Protein AF-A0A7C9G404-F1 (afdb_monomer_lite)

pLDDT: mean 73.87, std 14.4, range [37.09, 94.69]

Sequence (179 aa):
MEEDKPSEYVLNFFKERHLEQIRRRESFLSSVGVIVNGLALAGAVLAFLLNSYTPSNNIDYNSLFWFSLLVSSCLYGLSIYQLYKSFRVPRLEDIETSDCWLSYYKELVAENQGHTTPKSLASNLFAENIISTYSEAEKLNTCSNDLKGKHLEWSQLFLLATLAASSIIYAIQKIAIYV

Structure (mmCIF, N/CA/C/O backbone):
data_AF-A0A7C9G404-F1
#
_entry.id   AF-A0A7C9G404-F1
#
loop_
_atom_site.group_PDB
_atom_site.id
_atom_site.type_symbol
_atom_site.label_atom_id
_atom_site.label_alt_id
_atom_site.label_comp_id
_atom_site.label_asym_id
_atom_site.label_entity_id
_atom_site.label_seq_id
_atom_site.pdbx_PDB_ins_code
_atom_site.Cartn_x
_atom_site.Cartn_y
_atom_site.Cartn_z
_atom_site.occupancy
_atom_site.B_iso_or_equiv
_atom_site.auth_seq_id
_atom_site.auth_comp_id
_atom_site.auth_asym_id
_atom_site.auth_atom_id
_atom_site.pdbx_PDB_model_num
ATOM 1 N N . MET A 1 1 ? -41.381 -2.929 38.484 1.00 39.09 1 MET A N 1
ATOM 2 C CA . MET A 1 1 ? -39.980 -3.119 38.069 1.00 39.09 1 MET A CA 1
ATOM 3 C C . MET A 1 1 ? -39.769 -2.191 36.894 1.00 39.09 1 MET A C 1
ATOM 5 O O . MET A 1 1 ? -40.171 -2.536 35.794 1.00 39.09 1 MET A O 1
ATOM 9 N N . GLU A 1 2 ? -39.300 -0.973 37.151 1.00 37.09 2 GLU A N 1
ATOM 10 C CA . GLU A 1 2 ? -38.830 -0.101 36.074 1.00 37.09 2 GLU A CA 1
ATOM 11 C C . GLU A 1 2 ? -37.477 -0.644 35.619 1.00 37.09 2 GLU A C 1
ATOM 13 O O . GLU A 1 2 ? -36.568 -0.818 36.430 1.00 37.09 2 GLU A O 1
ATOM 18 N N . GLU A 1 3 ? -37.384 -1.009 34.343 1.00 40.00 3 GLU A N 1
ATOM 19 C CA . GLU A 1 3 ? -36.102 -1.257 33.695 1.00 40.00 3 GLU A CA 1
ATOM 20 C C . GLU A 1 3 ? -35.337 0.068 33.684 1.00 40.00 3 GLU A C 1
ATOM 22 O O . GLU A 1 3 ? -35.719 1.000 32.972 1.00 40.00 3 GLU A O 1
ATOM 27 N N . ASP A 1 4 ? -34.287 0.155 34.504 1.00 47.69 4 ASP A N 1
ATOM 28 C CA . ASP A 1 4 ? -33.329 1.258 34.485 1.00 47.69 4 ASP A CA 1
ATOM 29 C C . ASP A 1 4 ? -32.686 1.290 33.096 1.00 47.69 4 ASP A C 1
ATOM 31 O O . ASP A 1 4 ? -31.798 0.499 32.763 1.00 47.69 4 ASP A O 1
ATOM 35 N N . LYS A 1 5 ? -33.206 2.169 32.237 1.00 48.31 5 LYS A N 1
ATOM 36 C CA . LYS A 1 5 ? -32.646 2.396 30.911 1.00 48.31 5 LYS A CA 1
ATOM 37 C C . LYS A 1 5 ? -31.265 3.028 31.091 1.00 48.31 5 LYS A C 1
ATOM 39 O O . LYS A 1 5 ? -31.138 3.970 31.878 1.00 48.31 5 LYS A O 1
ATOM 44 N N . PRO A 1 6 ? -30.235 2.560 30.364 1.00 52.50 6 PRO A N 1
ATOM 45 C CA . PRO A 1 6 ? -28.940 3.226 30.367 1.00 52.50 6 PRO A CA 1
ATOM 46 C C . PRO A 1 6 ? -29.136 4.705 30.026 1.00 52.50 6 PRO A C 1
ATOM 48 O O . PRO A 1 6 ? -29.961 5.038 29.169 1.00 52.50 6 PRO A O 1
ATOM 51 N N . SER A 1 7 ? -28.413 5.590 30.721 1.00 61.53 7 SER A N 1
ATOM 52 C CA . SER A 1 7 ? -28.577 7.028 30.515 1.00 61.53 7 SER A CA 1
ATOM 53 C C . SER A 1 7 ? -28.352 7.364 29.040 1.00 61.53 7 SER A C 1
ATOM 55 O O . SER A 1 7 ? -27.461 6.818 28.382 1.00 61.53 7 SER A O 1
ATOM 57 N N . GLU A 1 8 ? -29.178 8.256 28.501 1.00 65.12 8 GLU A N 1
ATOM 58 C CA . GLU A 1 8 ? -29.147 8.648 27.087 1.00 65.12 8 GLU A CA 1
ATOM 59 C C . GLU A 1 8 ? -27.745 9.107 26.640 1.00 65.12 8 GLU A C 1
ATOM 61 O O . GLU A 1 8 ? -27.326 8.867 25.509 1.00 65.12 8 GLU A O 1
ATOM 66 N N . TYR A 1 9 ? -26.977 9.677 27.573 1.00 55.44 9 TYR A N 1
ATOM 67 C CA . TYR A 1 9 ? -25.577 10.047 27.393 1.00 55.44 9 TYR A CA 1
ATOM 68 C C . TYR A 1 9 ? -24.669 8.848 27.071 1.00 55.44 9 TYR A C 1
ATOM 70 O O . TYR A 1 9 ? -23.894 8.901 26.117 1.00 55.44 9 TYR A O 1
ATOM 78 N N . VAL A 1 10 ? -24.792 7.749 27.820 1.00 54.69 10 VAL A N 1
ATOM 79 C CA . VAL A 1 10 ? -24.000 6.527 27.609 1.00 54.69 10 VAL A CA 1
ATOM 80 C C . VAL A 1 10 ? -24.358 5.886 26.266 1.00 54.69 10 VAL A C 1
ATOM 82 O O . VAL A 1 10 ? -23.474 5.478 25.515 1.00 54.69 10 VAL A O 1
ATOM 85 N N . LEU A 1 11 ? -25.648 5.867 25.916 1.00 57.97 11 LEU A N 1
ATOM 86 C CA . LEU A 1 11 ? -26.119 5.329 24.638 1.00 57.97 11 LEU A CA 1
ATOM 87 C C . LEU A 1 11 ? -25.575 6.129 23.440 1.00 57.97 11 LEU A C 1
ATOM 89 O O . LEU A 1 11 ? -25.114 5.547 22.456 1.00 57.97 11 LEU A O 1
ATOM 93 N N . ASN A 1 12 ? -25.600 7.461 23.532 1.00 66.69 12 ASN A N 1
ATOM 94 C CA . ASN A 1 12 ? -25.085 8.342 22.487 1.00 66.69 12 ASN A CA 1
ATOM 95 C C . ASN A 1 12 ? -23.562 8.240 22.351 1.00 66.69 12 ASN A C 1
ATOM 97 O O . ASN A 1 12 ? -23.076 8.154 21.225 1.00 66.69 12 ASN A O 1
ATOM 101 N N . PHE A 1 13 ? -22.824 8.139 23.461 1.00 64.19 13 PHE A N 1
ATOM 102 C CA . PHE A 1 13 ? -21.375 7.920 23.444 1.00 64.19 13 PHE A CA 1
ATOM 103 C C . PHE A 1 13 ? -20.998 6.636 22.688 1.00 64.19 13 PHE A C 1
ATOM 105 O O . PHE A 1 13 ? -20.175 6.671 21.771 1.00 64.19 13 PHE A O 1
ATOM 112 N N . PHE A 1 14 ? -21.642 5.505 22.998 1.00 60.31 14 PHE A N 1
ATOM 113 C CA . PHE A 1 14 ? -21.377 4.246 22.292 1.00 60.31 14 PHE A CA 1
ATOM 114 C C . PHE A 1 14 ? -21.760 4.309 20.813 1.00 60.31 14 PHE A C 1
ATOM 116 O O . PHE A 1 14 ? -21.023 3.809 19.960 1.00 60.31 14 PHE A O 1
ATOM 123 N N . LYS A 1 15 ? -22.888 4.948 20.489 1.00 62.19 15 LYS A N 1
ATOM 124 C CA . LYS A 1 15 ? -23.348 5.110 19.106 1.00 62.19 15 LYS A CA 1
ATOM 125 C C . LYS A 1 15 ? -22.368 5.941 18.277 1.00 62.19 15 LYS A C 1
ATOM 127 O O . LYS A 1 15 ? -22.039 5.554 17.158 1.00 62.19 15 LYS A O 1
ATOM 132 N N . GLU A 1 16 ? -21.884 7.051 18.824 1.00 67.81 16 GLU A N 1
ATOM 133 C CA . GLU A 1 16 ? -20.940 7.944 18.154 1.00 67.81 16 GLU A CA 1
ATOM 134 C C . GLU A 1 16 ? -19.593 7.245 17.912 1.00 67.81 16 GLU A C 1
ATOM 136 O O . GLU A 1 16 ? -19.081 7.248 16.789 1.00 67.81 16 GLU A O 1
ATOM 141 N N . ARG A 1 17 ? -19.087 6.509 18.912 1.00 64.31 17 ARG A N 1
ATOM 142 C CA . ARG A 1 17 ? -17.864 5.699 18.786 1.00 64.31 17 ARG A CA 1
ATOM 143 C C . ARG A 1 17 ? -17.995 4.556 17.781 1.00 64.31 17 ARG A C 1
ATOM 145 O O . ARG A 1 17 ? -17.068 4.311 17.008 1.00 64.31 17 ARG A O 1
ATOM 152 N N . HIS A 1 18 ? -19.135 3.870 17.749 1.00 59.62 18 HIS A N 1
ATOM 153 C CA . HIS A 1 18 ? -19.372 2.788 16.795 1.00 59.62 18 HIS A CA 1
ATOM 154 C C . HIS A 1 18 ? -19.417 3.301 15.348 1.00 59.62 18 HIS A C 1
ATOM 156 O O . HIS A 1 18 ? -18.783 2.728 14.459 1.00 59.62 18 HIS A O 1
ATOM 162 N N . LEU A 1 19 ? -20.104 4.424 15.115 1.00 63.44 19 LEU A N 1
ATOM 163 C CA . LEU A 1 19 ? -20.146 5.079 13.805 1.00 63.44 19 LEU A CA 1
ATOM 164 C C . LEU A 1 19 ? -18.757 5.546 13.355 1.00 63.44 19 LEU A C 1
ATOM 166 O O . LEU A 1 19 ? -18.401 5.391 12.185 1.00 63.44 19 LEU A O 1
ATOM 170 N N . GLU A 1 20 ? -17.947 6.071 14.273 1.00 70.06 20 GLU A N 1
ATOM 171 C CA . GLU A 1 20 ? -16.575 6.471 13.975 1.00 70.06 20 GLU A CA 1
ATOM 172 C C . GLU A 1 20 ? -15.705 5.274 13.550 1.00 70.06 20 GLU A C 1
ATOM 174 O O . GLU A 1 20 ? -14.979 5.359 12.556 1.00 70.06 20 GLU A O 1
ATOM 179 N N . GLN A 1 21 ? -15.816 4.132 14.236 1.00 61.72 21 GLN A N 1
ATOM 180 C CA . GLN A 1 21 ? -15.100 2.909 13.859 1.00 61.72 21 GLN A CA 1
ATOM 181 C C . GLN A 1 21 ? -15.519 2.381 12.479 1.00 61.72 21 GLN A C 1
ATOM 183 O O . GLN A 1 21 ? -14.651 2.010 11.682 1.00 61.72 21 GLN A O 1
ATOM 188 N N . ILE A 1 22 ? -16.822 2.389 12.163 1.00 64.75 22 ILE A N 1
ATOM 189 C CA . ILE A 1 22 ? -17.328 2.017 10.831 1.00 64.75 22 ILE A CA 1
ATOM 190 C C . ILE A 1 22 ? -16.727 2.938 9.766 1.00 64.75 22 ILE A C 1
ATOM 192 O O . ILE A 1 22 ? -16.134 2.455 8.801 1.00 64.75 22 ILE A O 1
ATOM 196 N N . ARG A 1 23 ? -16.786 4.258 9.977 1.00 68.06 23 ARG A N 1
ATOM 197 C CA . ARG A 1 23 ? -16.263 5.248 9.025 1.00 68.06 23 ARG A CA 1
ATOM 198 C C . ARG A 1 23 ? -14.760 5.086 8.788 1.00 68.06 23 ARG A C 1
ATOM 200 O O . ARG A 1 23 ? -14.299 5.171 7.648 1.00 68.06 23 ARG A O 1
ATOM 207 N N . ARG A 1 24 ? -13.983 4.820 9.844 1.00 65.81 24 ARG A N 1
ATOM 208 C CA . ARG A 1 24 ? -12.539 4.539 9.739 1.00 65.81 24 ARG A CA 1
ATOM 209 C C . ARG A 1 24 ? -12.275 3.260 8.936 1.00 65.81 24 ARG A C 1
ATOM 211 O O . ARG A 1 24 ? -11.374 3.246 8.098 1.00 65.81 24 ARG A O 1
ATOM 218 N N . ARG A 1 25 ? -13.079 2.209 9.131 1.00 67.81 25 ARG A N 1
ATOM 219 C CA . ARG A 1 25 ? -12.968 0.943 8.387 1.00 67.81 25 ARG A CA 1
ATOM 220 C C . ARG A 1 25 ? -13.315 1.101 6.906 1.00 67.81 25 ARG A C 1
ATOM 222 O O . ARG A 1 25 ? -12.588 0.582 6.064 1.00 67.81 25 ARG A O 1
ATOM 229 N N . GLU A 1 26 ? -14.388 1.813 6.582 1.00 69.44 26 GLU A N 1
ATOM 230 C CA . GLU A 1 26 ? -14.783 2.086 5.194 1.00 69.44 26 GLU A CA 1
ATOM 231 C C . GLU A 1 26 ? -13.727 2.923 4.462 1.00 69.44 26 GLU A C 1
ATOM 233 O O . GLU A 1 26 ? -13.322 2.571 3.353 1.00 69.44 26 GLU A O 1
ATOM 238 N N . SER A 1 27 ? -13.207 3.970 5.113 1.00 69.88 27 SER A N 1
ATOM 239 C CA . SER A 1 27 ? -12.107 4.786 4.582 1.00 69.88 27 SER A CA 1
ATOM 240 C C . SER A 1 27 ? -10.850 3.948 4.306 1.00 69.88 27 SER A C 1
ATOM 242 O O . SER A 1 27 ? -10.233 4.060 3.241 1.00 69.88 27 SER A O 1
ATOM 244 N N . PHE A 1 28 ? -10.505 3.037 5.224 1.00 74.12 28 PHE A N 1
ATOM 245 C CA . PHE A 1 28 ? -9.393 2.103 5.054 1.00 74.12 28 PHE A CA 1
ATOM 246 C C . PHE A 1 28 ? -9.607 1.163 3.857 1.00 74.12 28 PHE A C 1
ATOM 248 O O . PHE A 1 28 ? -8.721 1.039 3.013 1.00 74.12 28 PHE A O 1
ATOM 255 N N . LEU A 1 29 ? -10.785 0.539 3.739 1.00 74.12 29 LEU A N 1
ATOM 256 C CA . LEU A 1 29 ? -11.107 -0.370 2.631 1.00 74.12 29 LEU A CA 1
ATOM 257 C C . LEU A 1 29 ? -11.094 0.344 1.274 1.00 74.12 29 LEU A C 1
ATOM 259 O O . LEU A 1 29 ? -10.550 -0.191 0.307 1.00 74.12 29 LEU A O 1
ATOM 263 N N . SER A 1 30 ? -11.634 1.563 1.208 1.00 74.50 30 SER A N 1
ATOM 264 C CA . SER A 1 30 ? -11.584 2.391 -0.000 1.00 74.50 30 SER A CA 1
ATOM 265 C C . SER A 1 30 ? -10.140 2.709 -0.401 1.00 74.50 30 SER A C 1
ATOM 267 O O . SER A 1 30 ? -9.768 2.560 -1.565 1.00 74.50 30 SER A O 1
ATOM 269 N N . SER A 1 31 ? -9.302 3.094 0.565 1.00 75.81 31 SER A N 1
ATOM 270 C CA . SER A 1 31 ? -7.889 3.427 0.328 1.00 75.81 31 SER A CA 1
ATOM 271 C C . SER A 1 31 ? -7.083 2.214 -0.145 1.00 75.81 31 SER A C 1
ATOM 273 O O . SER A 1 31 ? -6.302 2.306 -1.091 1.00 75.81 31 SER A O 1
ATOM 275 N N . VAL A 1 32 ? -7.327 1.047 0.455 1.00 80.25 32 VAL A N 1
ATOM 276 C CA . VAL A 1 32 ? -6.761 -0.233 0.013 1.00 80.25 32 VAL A CA 1
ATOM 277 C C . VAL A 1 32 ? -7.141 -0.532 -1.436 1.00 80.25 32 VAL A C 1
ATOM 279 O O . VAL A 1 32 ? -6.269 -0.890 -2.225 1.00 80.25 32 VAL A O 1
ATOM 282 N N . GLY A 1 33 ? -8.418 -0.376 -1.802 1.00 77.62 33 GLY A N 1
ATOM 283 C CA . GLY A 1 33 ? -8.892 -0.648 -3.161 1.00 77.62 33 GLY A CA 1
ATOM 284 C C . GLY A 1 33 ? -8.174 0.200 -4.213 1.00 77.62 33 GLY A C 1
ATOM 285 O O . GLY A 1 33 ? -7.750 -0.319 -5.247 1.00 77.62 33 GLY A O 1
ATOM 286 N N . VAL A 1 34 ? -7.960 1.487 -3.921 1.00 81.81 34 VAL A N 1
ATOM 287 C CA . VAL A 1 34 ? -7.197 2.397 -4.792 1.00 81.81 34 VAL A CA 1
ATOM 288 C C . VAL A 1 34 ? -5.750 1.928 -4.954 1.00 81.81 34 VAL A C 1
ATOM 290 O O . VAL A 1 34 ? -5.252 1.872 -6.078 1.00 81.81 34 VAL A O 1
ATOM 293 N N . ILE A 1 35 ? -5.082 1.545 -3.862 1.00 83.25 35 ILE A N 1
ATOM 294 C CA . ILE A 1 35 ? -3.683 1.094 -3.901 1.00 83.25 35 ILE A CA 1
ATOM 295 C C . ILE A 1 35 ? -3.547 -0.227 -4.667 1.00 83.25 35 ILE A C 1
ATOM 297 O O . ILE A 1 35 ? -2.637 -0.360 -5.482 1.00 83.25 35 ILE A O 1
ATOM 301 N N . VAL A 1 36 ? -4.456 -1.185 -4.469 1.00 85.44 36 VAL A N 1
ATOM 302 C CA . VAL A 1 36 ? -4.445 -2.471 -5.190 1.00 85.44 36 VAL A CA 1
ATOM 303 C C . VAL A 1 36 ? -4.624 -2.261 -6.695 1.00 85.44 36 VAL A C 1
ATOM 305 O O . VAL A 1 36 ? -3.858 -2.812 -7.487 1.00 85.44 36 VAL A O 1
ATOM 308 N N . ASN A 1 37 ? -5.576 -1.418 -7.103 1.00 85.19 37 ASN A N 1
ATOM 309 C CA . ASN A 1 37 ? -5.751 -1.065 -8.514 1.00 85.19 37 ASN A CA 1
ATOM 310 C C . ASN A 1 37 ? -4.515 -0.347 -9.073 1.00 85.19 37 ASN A C 1
ATOM 312 O O . ASN A 1 37 ? -4.075 -0.631 -10.187 1.00 85.19 37 ASN A O 1
ATOM 316 N N . GLY A 1 38 ? -3.916 0.540 -8.277 1.00 83.75 38 GLY A N 1
ATOM 317 C CA . GLY A 1 38 ? -2.662 1.203 -8.607 1.00 83.75 38 GLY A CA 1
ATOM 318 C C . GLY A 1 38 ? -1.506 0.221 -8.823 1.00 83.75 38 GLY A C 1
ATOM 319 O O . GLY A 1 38 ? -0.761 0.361 -9.792 1.00 83.75 38 GLY A O 1
ATOM 320 N N . LEU A 1 39 ? -1.383 -0.807 -7.977 1.00 88.44 39 LEU A N 1
ATOM 321 C CA . LEU A 1 39 ? -0.383 -1.870 -8.113 1.00 88.44 39 LEU A CA 1
ATOM 322 C C . LEU A 1 39 ? -0.594 -2.700 -9.381 1.00 88.44 39 LEU A C 1
ATOM 324 O O . LEU A 1 39 ? 0.381 -3.038 -10.055 1.00 88.44 39 LEU A O 1
ATOM 328 N N . ALA A 1 40 ? -1.842 -3.017 -9.726 1.00 89.38 40 ALA A N 1
ATOM 329 C CA . ALA A 1 40 ? -2.151 -3.718 -10.969 1.00 89.38 40 ALA A CA 1
ATOM 330 C C . ALA A 1 40 ? -1.750 -2.877 -12.194 1.00 89.38 40 ALA A C 1
ATOM 332 O O . ALA A 1 40 ? -1.090 -3.384 -13.103 1.00 89.38 40 ALA A O 1
ATOM 333 N N . LEU A 1 41 ? -2.073 -1.578 -12.185 1.00 90.00 41 LEU A N 1
ATOM 334 C CA . LEU A 1 41 ? -1.700 -0.646 -13.249 1.00 90.00 41 LEU A CA 1
ATOM 335 C C . LEU A 1 41 ? -0.175 -0.517 -13.384 1.00 90.00 41 LEU A C 1
ATOM 337 O O . LEU A 1 41 ? 0.355 -0.652 -14.484 1.00 90.00 41 LEU A O 1
ATOM 341 N N . ALA A 1 42 ? 0.540 -0.286 -12.280 1.00 87.50 42 ALA A N 1
ATOM 342 C CA . ALA A 1 42 ? 1.996 -0.151 -12.290 1.00 87.50 42 ALA A CA 1
ATOM 343 C C . ALA A 1 42 ? 2.687 -1.438 -12.777 1.00 87.50 42 ALA A C 1
ATOM 345 O O . ALA A 1 42 ? 3.614 -1.370 -13.583 1.00 87.50 42 ALA A O 1
ATOM 346 N N . GLY A 1 43 ? 2.189 -2.608 -12.364 1.00 88.31 43 GLY A N 1
ATOM 347 C CA . GLY A 1 43 ? 2.669 -3.898 -12.860 1.00 88.31 43 GLY A CA 1
ATOM 348 C C . GLY A 1 43 ? 2.456 -4.066 -14.369 1.00 88.31 43 GLY A C 1
ATOM 349 O O . GLY A 1 43 ? 3.371 -4.489 -15.07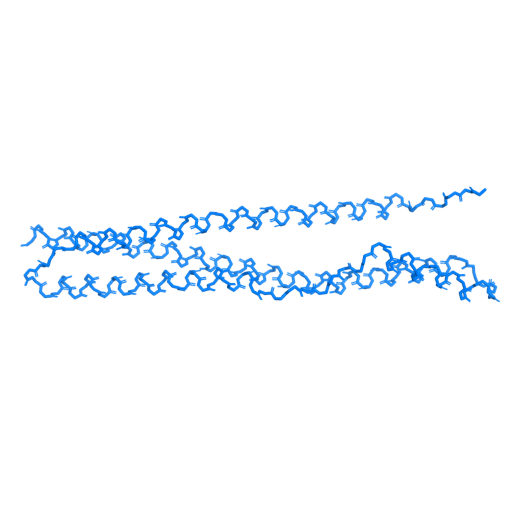5 1.00 88.31 43 GLY A O 1
ATOM 350 N N . ALA A 1 44 ? 1.288 -3.671 -14.886 1.00 89.81 44 ALA A N 1
ATOM 351 C CA . ALA A 1 44 ? 1.004 -3.703 -16.320 1.00 89.81 44 ALA A CA 1
ATOM 352 C C . ALA A 1 44 ? 1.923 -2.763 -17.120 1.00 89.81 44 ALA A C 1
ATOM 354 O O . ALA A 1 44 ? 2.427 -3.150 -18.174 1.00 89.81 44 ALA A O 1
ATOM 355 N N . VAL A 1 45 ? 2.191 -1.556 -16.607 1.00 89.62 45 VAL A N 1
ATOM 356 C CA . VAL A 1 45 ? 3.124 -0.599 -17.227 1.00 89.62 45 VAL A CA 1
ATOM 357 C C . VAL A 1 45 ? 4.541 -1.172 -17.286 1.00 89.62 45 VAL A C 1
ATOM 359 O O . VAL A 1 45 ? 5.173 -1.126 -18.339 1.00 89.62 45 VAL A O 1
ATOM 362 N N . LEU A 1 46 ? 5.034 -1.761 -16.193 1.00 90.50 46 LEU A N 1
ATOM 363 C CA . LEU A 1 46 ? 6.357 -2.392 -16.161 1.00 90.50 46 LEU A CA 1
ATOM 364 C C . LEU A 1 46 ? 6.466 -3.555 -17.154 1.00 90.50 46 LEU A C 1
ATOM 366 O O . LEU A 1 46 ? 7.441 -3.637 -17.903 1.00 90.50 46 LEU A O 1
ATOM 370 N N . ALA A 1 47 ? 5.451 -4.421 -17.205 1.00 90.88 47 ALA A N 1
ATOM 371 C CA . ALA A 1 47 ? 5.399 -5.526 -18.158 1.00 90.88 47 ALA A CA 1
ATOM 372 C C . ALA A 1 47 ? 5.387 -5.027 -19.613 1.00 90.88 47 ALA A C 1
ATOM 374 O O . ALA A 1 47 ? 6.085 -5.577 -20.465 1.00 90.88 47 ALA A O 1
ATOM 375 N N . PHE A 1 48 ? 4.643 -3.954 -19.894 1.00 90.00 48 PHE A N 1
ATOM 376 C CA . PHE A 1 48 ? 4.619 -3.323 -21.211 1.00 90.00 48 PHE A CA 1
ATOM 377 C C . PHE A 1 48 ? 5.988 -2.756 -21.612 1.00 90.00 48 PHE A C 1
ATOM 379 O O . PHE A 1 48 ? 6.426 -2.986 -22.740 1.00 90.00 48 PHE A O 1
ATOM 386 N N . LEU A 1 49 ? 6.680 -2.052 -20.708 1.00 88.12 49 LEU A N 1
ATOM 387 C CA . LEU A 1 49 ? 8.011 -1.482 -20.967 1.00 88.12 49 LEU A CA 1
ATOM 388 C C . LEU A 1 49 ? 9.059 -2.561 -21.252 1.00 88.12 49 LEU A C 1
ATOM 390 O O . LEU A 1 49 ? 9.886 -2.387 -22.146 1.00 88.12 49 LEU A O 1
ATOM 394 N N . LEU A 1 50 ? 8.993 -3.674 -20.518 1.00 88.94 50 LEU A N 1
ATOM 395 C CA . LEU A 1 50 ? 9.816 -4.862 -20.743 1.00 88.94 50 LEU A CA 1
ATOM 396 C C . LEU A 1 50 ? 9.552 -5.482 -22.118 1.00 88.94 50 LEU A C 1
ATOM 398 O O . LEU A 1 50 ? 10.490 -5.738 -22.866 1.00 88.94 50 LEU A O 1
ATOM 402 N N . ASN A 1 51 ? 8.282 -5.696 -22.467 1.00 89.31 51 ASN A N 1
ATOM 403 C CA . ASN A 1 51 ? 7.907 -6.329 -23.732 1.00 89.31 51 ASN A CA 1
ATOM 404 C C . ASN A 1 51 ? 8.166 -5.432 -24.955 1.00 89.31 51 ASN A C 1
ATOM 406 O O . ASN A 1 51 ? 8.366 -5.927 -26.059 1.00 89.31 51 ASN A O 1
ATOM 410 N N . SER A 1 52 ? 8.161 -4.113 -24.762 1.00 85.31 52 SER A N 1
ATOM 411 C CA . SER A 1 52 ? 8.379 -3.123 -25.825 1.00 85.31 52 SER A CA 1
ATOM 412 C C . SER A 1 52 ? 9.840 -2.681 -25.946 1.00 85.31 52 SER A C 1
ATOM 414 O O . SER A 1 52 ? 10.136 -1.753 -26.697 1.00 85.31 52 SER A O 1
ATOM 416 N N . TYR A 1 53 ? 10.757 -3.293 -25.193 1.00 87.19 53 TYR A N 1
ATOM 417 C CA . TYR A 1 53 ? 12.160 -2.907 -25.206 1.00 87.19 53 TYR A CA 1
ATOM 418 C C . TYR A 1 53 ? 12.834 -3.276 -26.531 1.00 87.19 53 TYR A C 1
ATOM 420 O O . TYR A 1 53 ? 12.945 -4.445 -26.897 1.00 87.19 53 TYR A O 1
ATOM 428 N N . THR A 1 54 ? 13.341 -2.257 -27.220 1.00 84.44 54 THR A N 1
ATOM 429 C CA . THR A 1 54 ? 14.217 -2.398 -28.383 1.00 84.44 54 THR A CA 1
ATOM 430 C C . THR A 1 54 ? 15.629 -1.948 -28.006 1.00 84.44 54 THR A C 1
ATOM 432 O O . THR A 1 54 ? 15.794 -0.786 -27.618 1.00 84.44 54 THR A O 1
ATOM 435 N N . PRO A 1 55 ? 16.647 -2.821 -28.101 1.00 82.44 55 PRO A N 1
ATOM 436 C CA . PRO A 1 55 ? 18.011 -2.462 -27.737 1.00 82.44 55 PRO A CA 1
ATOM 437 C C . PRO A 1 55 ? 18.557 -1.372 -28.665 1.00 82.44 55 PRO A C 1
ATOM 439 O O . PRO A 1 55 ? 18.438 -1.464 -29.885 1.00 82.44 55 PRO A O 1
ATOM 442 N N . SER A 1 56 ? 19.166 -0.343 -28.075 1.00 82.19 56 SER A N 1
ATOM 443 C CA . SER A 1 56 ? 19.875 0.712 -28.807 1.00 82.19 56 SER A CA 1
ATOM 444 C C . SER A 1 56 ? 21.319 0.293 -29.085 1.00 82.19 56 SER A C 1
ATOM 446 O O . SER A 1 56 ? 21.899 -0.490 -28.331 1.00 82.19 56 SER A O 1
ATOM 448 N N . ASN A 1 57 ? 21.933 0.846 -30.131 1.00 82.94 57 ASN A N 1
ATOM 449 C CA . ASN A 1 57 ? 23.367 0.669 -30.383 1.00 82.94 57 ASN A CA 1
ATOM 450 C C . ASN A 1 57 ? 24.236 1.444 -29.379 1.00 82.94 57 ASN A C 1
ATOM 452 O O . ASN A 1 57 ? 25.412 1.125 -29.207 1.00 82.94 57 ASN A O 1
ATOM 456 N N . ASN A 1 58 ? 23.672 2.447 -28.699 1.00 84.00 58 ASN A N 1
ATOM 457 C CA . ASN A 1 58 ? 24.372 3.184 -27.658 1.00 84.00 58 ASN A CA 1
ATOM 458 C C . ASN A 1 58 ? 24.265 2.444 -26.311 1.00 84.00 58 ASN A C 1
ATOM 460 O O . ASN A 1 58 ? 23.178 2.288 -25.742 1.00 84.00 58 ASN A O 1
ATOM 464 N N . ILE A 1 59 ? 25.417 2.006 -25.796 1.00 85.12 59 ILE A N 1
ATOM 465 C CA . ILE A 1 59 ? 25.548 1.265 -24.533 1.00 85.12 59 ILE A CA 1
ATOM 466 C C . ILE A 1 59 ? 25.005 2.075 -23.346 1.00 85.12 59 ILE A C 1
ATOM 468 O O . ILE A 1 59 ? 24.407 1.491 -22.435 1.00 85.12 59 ILE A O 1
ATOM 472 N N . ASP A 1 60 ? 25.139 3.402 -23.374 1.00 86.62 60 ASP A N 1
ATOM 473 C CA . ASP A 1 60 ? 24.695 4.269 -22.281 1.00 86.62 60 ASP A CA 1
ATOM 474 C C . ASP A 1 60 ? 23.166 4.246 -22.143 1.00 86.62 60 ASP A C 1
ATOM 476 O O . ASP A 1 60 ? 22.647 4.117 -21.033 1.00 86.62 60 ASP A O 1
ATOM 480 N N . TYR A 1 61 ? 22.423 4.266 -23.257 1.00 84.31 61 TYR A N 1
ATOM 481 C CA . TYR A 1 61 ? 20.955 4.212 -23.225 1.00 84.31 61 TYR A CA 1
ATOM 482 C C . TYR A 1 61 ? 20.423 2.860 -22.752 1.00 84.31 61 TYR A C 1
ATOM 484 O O . TYR A 1 61 ? 19.464 2.817 -21.979 1.00 84.31 61 TYR A O 1
ATOM 492 N N . ASN A 1 62 ? 21.061 1.757 -23.153 1.00 86.25 62 ASN A N 1
ATOM 493 C CA . ASN A 1 62 ? 20.698 0.433 -22.644 1.00 86.25 62 ASN A CA 1
ATOM 494 C C . ASN A 1 62 ? 20.958 0.328 -21.137 1.00 86.25 62 ASN A C 1
ATOM 496 O O . ASN A 1 62 ? 20.109 -0.169 -20.398 1.00 86.25 62 ASN A O 1
ATOM 500 N N . SER A 1 63 ? 22.102 0.830 -20.670 1.00 88.19 63 SER A N 1
ATOM 501 C CA . SER A 1 63 ? 22.463 0.806 -19.249 1.00 88.19 63 SER A CA 1
ATOM 502 C C . SER A 1 63 ? 21.493 1.639 -18.408 1.00 88.19 63 SER A C 1
ATOM 504 O O . SER A 1 63 ? 21.014 1.172 -17.373 1.00 88.19 63 SER A O 1
ATOM 506 N N . LEU A 1 64 ? 21.138 2.840 -18.881 1.00 87.81 64 LEU A N 1
ATOM 507 C CA . LEU A 1 64 ? 20.143 3.702 -18.241 1.00 87.81 64 LEU A CA 1
ATOM 508 C C . LEU A 1 64 ? 18.761 3.044 -18.190 1.00 87.81 64 LEU A C 1
ATOM 510 O O . LEU A 1 64 ? 18.122 3.070 -17.141 1.00 87.81 64 LEU A O 1
ATOM 514 N N . PHE A 1 65 ? 18.323 2.405 -19.279 1.00 88.56 65 PHE A N 1
ATOM 515 C CA . PHE A 1 65 ? 17.058 1.670 -19.314 1.00 88.56 65 PHE A CA 1
ATOM 516 C C . PHE A 1 65 ? 16.996 0.593 -18.220 1.00 88.56 65 PHE A C 1
ATOM 518 O O . PHE A 1 65 ? 16.068 0.591 -17.408 1.00 88.56 65 PHE A O 1
ATOM 525 N N . TRP A 1 66 ? 17.999 -0.290 -18.155 1.00 89.75 66 TRP A N 1
ATOM 526 C CA . TRP A 1 66 ? 18.028 -1.382 -17.176 1.00 89.75 66 TRP A CA 1
ATOM 527 C C . TRP A 1 66 ? 18.144 -0.881 -15.738 1.00 89.75 66 TRP A C 1
ATOM 529 O O . TRP A 1 66 ? 17.474 -1.408 -14.848 1.00 89.75 66 TRP A O 1
ATOM 539 N N . PHE A 1 67 ? 18.945 0.160 -15.505 1.00 90.06 67 PHE A N 1
ATOM 540 C CA . PHE A 1 67 ? 19.051 0.786 -14.191 1.00 90.06 67 PHE A CA 1
ATOM 541 C C . PHE A 1 67 ? 17.707 1.370 -13.738 1.00 90.06 67 PHE A C 1
ATOM 543 O O . PHE A 1 67 ? 17.236 1.071 -12.640 1.00 90.06 67 PHE A O 1
ATOM 550 N N . SER A 1 68 ? 17.042 2.152 -14.592 1.00 88.06 68 SER A N 1
ATOM 551 C CA . SER A 1 68 ? 15.736 2.732 -14.278 1.00 88.06 68 SER A CA 1
ATOM 552 C C . SER A 1 68 ? 14.663 1.658 -14.066 1.00 88.06 68 SER A C 1
ATOM 554 O O . SER A 1 68 ? 13.836 1.793 -13.161 1.00 88.06 68 SER A O 1
ATOM 556 N N . LEU A 1 69 ? 14.703 0.561 -14.830 1.00 90.06 69 LEU A N 1
ATOM 557 C CA . LEU A 1 69 ? 13.803 -0.578 -14.653 1.00 90.06 69 LEU A CA 1
ATOM 558 C C . LEU A 1 69 ? 14.009 -1.284 -13.305 1.00 90.06 69 LEU A C 1
ATOM 560 O O . LEU A 1 69 ? 13.029 -1.607 -12.628 1.00 90.06 69 LEU A O 1
ATOM 564 N N . LEU A 1 70 ? 15.262 -1.484 -12.883 1.00 92.44 70 LEU A N 1
ATOM 565 C CA . LEU A 1 70 ? 15.590 -2.038 -11.565 1.00 92.44 70 LEU A CA 1
ATOM 566 C C . LEU A 1 70 ? 15.076 -1.144 -10.434 1.00 92.44 70 LEU A C 1
ATOM 568 O O . LEU A 1 70 ? 14.450 -1.641 -9.496 1.00 92.44 70 LEU A O 1
ATOM 572 N N . VAL A 1 71 ? 15.288 0.171 -10.538 1.00 92.56 71 VAL A N 1
ATOM 573 C CA . VAL A 1 71 ? 14.791 1.143 -9.551 1.00 92.56 71 VAL A CA 1
ATOM 574 C C . VAL A 1 71 ? 13.266 1.093 -9.464 1.00 92.56 71 VAL A C 1
ATOM 576 O O . VAL A 1 71 ? 12.720 0.981 -8.367 1.00 92.56 71 VAL A O 1
ATOM 579 N N . SER A 1 72 ? 12.571 1.115 -10.604 1.00 90.75 72 SER A N 1
ATOM 580 C CA . SER A 1 72 ? 11.107 1.059 -10.636 1.00 90.75 72 SER A CA 1
ATOM 581 C C . SER A 1 72 ? 10.568 -0.255 -10.052 1.00 90.75 72 SER A C 1
ATOM 583 O O . SER A 1 72 ? 9.663 -0.240 -9.220 1.00 90.75 72 SER A O 1
ATOM 585 N N . SER A 1 73 ? 11.196 -1.388 -10.374 1.00 91.31 73 SER A N 1
ATOM 586 C CA . SER A 1 73 ? 10.830 -2.701 -9.819 1.00 91.31 73 SER A CA 1
ATOM 587 C C . SER A 1 73 ? 11.048 -2.782 -8.302 1.00 91.31 73 SER A C 1
ATOM 589 O O . SER A 1 73 ? 10.239 -3.371 -7.584 1.00 91.31 73 SER A O 1
ATOM 591 N N . CYS A 1 74 ? 12.115 -2.161 -7.790 1.00 94.69 74 CYS A N 1
ATOM 592 C CA . CYS A 1 74 ? 12.387 -2.085 -6.355 1.00 94.69 74 CYS A CA 1
ATOM 593 C C . CYS A 1 74 ? 11.315 -1.264 -5.620 1.00 94.69 74 CYS A C 1
ATOM 595 O O . CYS A 1 74 ? 10.764 -1.716 -4.615 1.00 94.69 74 CYS A O 1
ATOM 597 N N . LEU A 1 75 ? 10.959 -0.091 -6.156 1.00 93.19 75 LEU A N 1
ATOM 598 C CA . LEU A 1 75 ? 9.889 0.755 -5.613 1.00 93.19 75 LEU A CA 1
ATOM 599 C C . LEU A 1 75 ? 8.533 0.038 -5.637 1.00 93.19 75 LEU A C 1
ATOM 601 O O . LEU A 1 75 ? 7.789 0.094 -4.656 1.00 93.19 75 LEU A O 1
ATOM 605 N N . TYR A 1 76 ? 8.250 -0.705 -6.707 1.00 91.69 76 TYR A N 1
ATOM 606 C CA . TYR A 1 76 ? 7.050 -1.525 -6.815 1.00 91.69 76 TYR A CA 1
ATOM 607 C C . TYR A 1 76 ? 6.987 -2.584 -5.705 1.00 91.69 76 TYR A C 1
ATOM 609 O O . TYR A 1 76 ? 5.990 -2.689 -4.988 1.00 91.69 76 TYR A O 1
ATOM 617 N N . GLY A 1 77 ? 8.087 -3.315 -5.493 1.00 92.25 77 GLY A N 1
ATOM 618 C CA . GLY A 1 77 ? 8.205 -4.296 -4.413 1.00 92.25 77 GLY A CA 1
ATOM 619 C C . GLY A 1 77 ? 8.045 -3.677 -3.020 1.00 92.25 77 GLY A C 1
ATOM 620 O O . GLY A 1 77 ? 7.345 -4.237 -2.172 1.00 92.25 77 GLY A O 1
ATOM 621 N N . LEU A 1 78 ? 8.622 -2.493 -2.786 1.00 92.81 78 LEU A N 1
ATOM 622 C CA . LEU A 1 78 ? 8.446 -1.746 -1.537 1.00 92.81 78 LEU A CA 1
ATOM 623 C C . LEU A 1 78 ? 6.988 -1.325 -1.317 1.00 92.81 78 LEU A C 1
ATOM 625 O O . LEU A 1 78 ? 6.496 -1.419 -0.191 1.00 92.81 78 LEU A O 1
ATOM 629 N N . SER A 1 79 ? 6.275 -0.918 -2.370 1.00 91.25 79 SER A N 1
ATOM 630 C CA . SER A 1 79 ? 4.850 -0.581 -2.283 1.00 91.25 79 SER A CA 1
ATOM 631 C C . SER A 1 79 ? 4.011 -1.781 -1.829 1.00 91.25 79 SER A C 1
ATOM 633 O O . SER A 1 79 ? 3.210 -1.647 -0.898 1.00 91.25 79 SER A O 1
ATOM 635 N N . ILE A 1 80 ? 4.251 -2.966 -2.408 1.00 91.62 80 ILE A N 1
ATOM 636 C CA . ILE A 1 80 ? 3.596 -4.224 -2.008 1.00 91.62 80 ILE A CA 1
ATOM 637 C C . ILE A 1 80 ? 3.938 -4.579 -0.560 1.00 91.62 80 ILE A C 1
ATOM 639 O O . ILE A 1 80 ? 3.058 -4.944 0.217 1.00 91.62 80 ILE A O 1
ATOM 643 N N . TYR A 1 81 ? 5.208 -4.456 -0.172 1.00 92.06 81 TYR A N 1
ATOM 644 C CA . TYR A 1 81 ? 5.655 -4.767 1.183 1.00 92.06 81 TYR A CA 1
ATOM 645 C C . TYR A 1 81 ? 4.973 -3.890 2.240 1.00 92.06 81 TYR A C 1
ATOM 647 O O . TYR A 1 81 ? 4.539 -4.394 3.280 1.00 92.06 81 TYR A O 1
ATOM 655 N N . GLN A 1 82 ? 4.845 -2.587 1.977 1.00 89.50 82 GLN A N 1
ATOM 656 C CA . GLN A 1 82 ? 4.168 -1.668 2.893 1.00 89.50 82 GLN A CA 1
ATOM 657 C C . GLN A 1 82 ? 2.662 -1.925 2.943 1.00 89.50 82 GLN A C 1
ATOM 659 O O . GLN A 1 82 ? 2.084 -1.935 4.031 1.00 89.50 82 GLN A O 1
ATOM 664 N N . LEU A 1 83 ? 2.041 -2.234 1.801 1.00 88.38 83 LEU A N 1
ATOM 665 C CA . LEU A 1 83 ? 0.647 -2.666 1.765 1.00 88.38 83 LEU A CA 1
ATOM 666 C C . LEU A 1 83 ? 0.445 -3.939 2.600 1.00 88.38 83 LEU A C 1
ATOM 668 O O . LEU A 1 83 ? -0.456 -4.001 3.425 1.00 88.38 83 LEU A O 1
ATOM 672 N N . TYR A 1 84 ? 1.316 -4.938 2.465 1.00 86.56 84 TYR A N 1
ATOM 673 C CA . TYR A 1 84 ? 1.247 -6.149 3.282 1.00 86.56 84 TYR A CA 1
ATOM 674 C C . TYR A 1 84 ? 1.395 -5.848 4.782 1.00 86.56 84 TYR A C 1
ATOM 676 O O . TYR A 1 84 ? 0.655 -6.389 5.607 1.00 86.56 84 TYR A O 1
ATOM 684 N N . LYS A 1 85 ? 2.314 -4.948 5.155 1.00 82.69 85 LYS A N 1
ATOM 685 C CA . LYS A 1 85 ? 2.474 -4.517 6.549 1.00 82.69 85 LYS A CA 1
ATOM 686 C C . LYS A 1 85 ? 1.233 -3.833 7.107 1.00 82.69 85 LYS A C 1
ATOM 688 O O . LYS A 1 85 ? 0.920 -4.083 8.268 1.00 82.69 85 LYS A O 1
ATOM 693 N N . SER A 1 86 ? 0.506 -3.047 6.312 1.00 82.56 86 SER A N 1
ATOM 694 C CA . SER A 1 86 ? -0.736 -2.412 6.772 1.00 82.56 86 SER A CA 1
ATOM 695 C C . SER A 1 86 ? -1.812 -3.442 7.153 1.00 82.56 86 SER A C 1
ATOM 697 O O . SER A 1 86 ? -2.588 -3.207 8.077 1.00 82.56 86 SER A O 1
ATOM 699 N N . PHE A 1 87 ? -1.812 -4.627 6.534 1.00 74.44 87 PHE A N 1
ATOM 700 C CA . PHE A 1 87 ? -2.700 -5.730 6.918 1.00 74.44 87 PHE A CA 1
ATOM 701 C C . PHE A 1 87 ? -2.196 -6.562 8.099 1.00 74.44 87 PHE A C 1
ATOM 703 O O . PHE A 1 87 ? -3.008 -7.118 8.837 1.00 74.44 87 PHE A O 1
ATOM 710 N N . ARG A 1 88 ? -0.873 -6.677 8.277 1.00 67.44 88 ARG A N 1
ATOM 711 C CA . ARG A 1 88 ? -0.264 -7.569 9.279 1.00 67.44 88 ARG A CA 1
ATOM 712 C C . ARG A 1 88 ? -0.101 -6.946 10.669 1.00 67.44 88 ARG A C 1
ATOM 714 O O . ARG A 1 88 ? 0.311 -7.660 11.581 1.00 67.44 88 ARG A O 1
ATOM 721 N N . VAL A 1 89 ? -0.385 -5.654 10.858 1.00 59.72 89 VAL A N 1
ATOM 722 C CA . VAL A 1 89 ? -0.374 -5.060 12.207 1.00 59.72 89 VAL A CA 1
ATOM 723 C C . VAL A 1 89 ? -1.385 -5.836 13.071 1.00 59.72 89 VAL A C 1
ATOM 725 O O . VAL A 1 89 ? -2.556 -5.909 12.675 1.00 59.72 89 VAL A O 1
ATOM 728 N N . PRO A 1 90 ? -0.946 -6.473 14.180 1.00 51.56 90 PRO A N 1
ATOM 729 C CA . PRO A 1 90 ? -1.756 -7.430 14.927 1.00 51.56 90 PRO A CA 1
ATOM 730 C C . PRO A 1 90 ? -3.102 -6.830 15.336 1.00 51.56 90 PRO A C 1
ATOM 732 O O . PRO A 1 90 ? -3.209 -5.631 15.610 1.00 51.56 90 PRO A O 1
ATOM 735 N N . ARG A 1 91 ? -4.140 -7.677 15.348 1.00 51.25 91 ARG A N 1
ATOM 736 C CA . ARG A 1 91 ? -5.421 -7.333 15.973 1.00 51.25 91 ARG A CA 1
ATOM 737 C C . ARG A 1 91 ? -5.125 -7.105 17.453 1.00 51.25 91 ARG A C 1
ATOM 739 O O . ARG A 1 91 ? -4.630 -8.018 18.107 1.00 51.25 91 ARG A O 1
ATOM 746 N N . LEU A 1 92 ? -5.311 -5.875 17.915 1.00 50.56 92 LEU A N 1
ATOM 747 C CA . LEU A 1 92 ? -5.225 -5.567 19.336 1.00 50.56 92 LEU A CA 1
ATOM 748 C C . LEU A 1 92 ? -6.538 -5.949 20.005 1.00 50.56 92 LEU A C 1
ATOM 750 O O . LEU A 1 92 ? -7.551 -6.090 19.320 1.00 50.56 92 LEU A O 1
ATOM 754 N N . GLU A 1 93 ? -6.432 -6.170 21.313 1.00 48.69 93 GLU A N 1
ATOM 755 C CA . GLU A 1 93 ? -7.454 -6.694 22.217 1.00 48.69 93 GLU A CA 1
ATOM 756 C C . GLU A 1 93 ? -8.854 -6.214 21.839 1.00 48.69 93 GLU A C 1
ATOM 758 O O . GLU A 1 93 ? -9.117 -5.011 21.710 1.00 48.69 93 GLU A O 1
ATOM 763 N N . ASP A 1 94 ? -9.734 -7.190 21.605 1.00 49.94 94 ASP A N 1
ATOM 764 C CA . ASP A 1 94 ? -11.137 -6.920 21.357 1.00 49.94 94 ASP A CA 1
ATOM 765 C C . ASP A 1 94 ? -11.672 -6.159 22.570 1.00 49.94 94 ASP A C 1
ATOM 767 O O . ASP A 1 94 ? -11.535 -6.600 23.711 1.00 49.94 94 ASP A O 1
ATOM 771 N N . ILE A 1 95 ? -12.276 -4.999 22.312 1.00 54.41 95 ILE A N 1
ATOM 772 C CA . ILE A 1 95 ? -13.112 -4.330 23.302 1.00 54.41 95 ILE A CA 1
ATOM 773 C C . ILE A 1 95 ? -14.113 -5.384 23.779 1.00 54.41 95 ILE A C 1
ATOM 775 O O . ILE A 1 95 ? -14.839 -5.944 22.952 1.00 54.41 95 ILE A O 1
ATOM 779 N N . GLU A 1 96 ? -14.099 -5.688 25.080 1.00 55.62 96 GLU A N 1
ATOM 780 C CA . GLU A 1 96 ? -14.923 -6.751 25.652 1.00 55.62 96 GLU A CA 1
ATOM 781 C C . GLU A 1 96 ? -16.369 -6.639 25.154 1.00 55.62 96 GLU A C 1
ATOM 783 O O . GLU A 1 96 ? -16.949 -5.550 25.068 1.00 55.62 96 GLU A O 1
ATOM 788 N N . THR A 1 97 ? -16.940 -7.779 24.766 1.00 57.06 97 THR A N 1
ATOM 789 C CA . THR A 1 97 ? -18.287 -7.824 24.192 1.00 57.06 97 THR A CA 1
ATOM 790 C C . THR A 1 97 ? -19.341 -7.425 25.224 1.00 57.06 97 THR A C 1
ATOM 792 O O . THR A 1 97 ? -19.133 -7.542 26.432 1.00 57.06 97 THR A O 1
ATOM 795 N N . SER A 1 98 ? -20.506 -6.981 24.742 1.00 51.91 98 SER A N 1
ATOM 796 C CA . SER A 1 98 ? -21.670 -6.631 25.574 1.00 51.91 98 SER A CA 1
ATOM 797 C C . SER A 1 98 ? -21.978 -7.679 26.653 1.00 51.91 98 SER A C 1
ATOM 799 O O . SER A 1 98 ? -22.401 -7.319 27.749 1.00 51.91 98 SER A O 1
ATOM 801 N N . ASP A 1 99 ? -21.755 -8.961 26.360 1.00 52.25 99 ASP A N 1
ATOM 802 C CA . ASP A 1 99 ? -22.054 -10.064 27.272 1.00 52.25 99 ASP A CA 1
ATOM 803 C C . ASP A 1 99 ? -21.070 -10.143 28.455 1.00 52.25 99 ASP A C 1
ATOM 805 O O . ASP A 1 99 ? -21.513 -10.376 29.581 1.00 52.25 99 ASP A O 1
ATOM 809 N N . CYS A 1 100 ? -19.776 -9.860 28.239 1.00 56.12 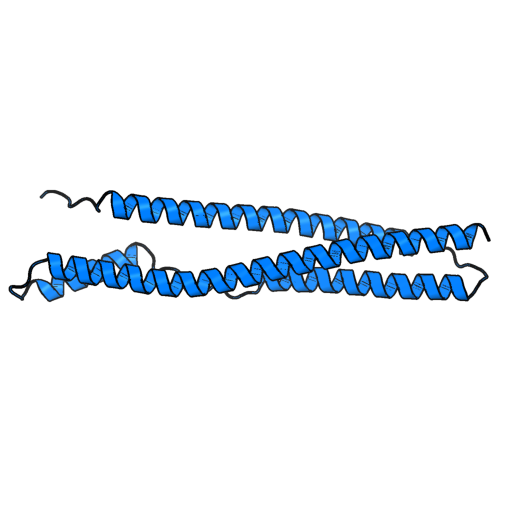100 CYS A N 1
ATOM 810 C CA . CYS A 1 100 ? -18.766 -9.776 29.308 1.00 56.12 100 CYS A CA 1
ATOM 811 C C . CYS A 1 100 ? -19.042 -8.607 30.266 1.00 56.12 100 CYS A C 1
ATOM 813 O O . CYS A 1 100 ? -18.984 -8.756 31.489 1.00 56.12 100 CYS A O 1
ATOM 815 N N . TRP A 1 101 ? -19.420 -7.447 29.720 1.00 56.56 101 TRP A N 1
ATOM 816 C CA . TRP A 1 101 ? -19.787 -6.286 30.533 1.00 56.56 101 TRP A CA 1
ATOM 817 C C . TRP A 1 101 ? -21.039 -6.547 31.366 1.00 56.56 101 TRP A C 1
ATOM 819 O O . TRP A 1 101 ? -21.116 -6.158 32.532 1.00 56.56 101 TRP A O 1
ATOM 829 N N . LEU A 1 102 ? -22.017 -7.248 30.788 1.00 57.94 102 LEU A N 1
ATOM 830 C CA . LEU A 1 102 ? -23.244 -7.609 31.485 1.00 57.94 102 LEU A CA 1
ATOM 831 C C . LEU A 1 102 ? -22.983 -8.601 32.631 1.00 57.94 102 LEU A C 1
ATOM 833 O O . LEU A 1 102 ? -23.635 -8.492 33.672 1.00 57.94 102 LEU A O 1
ATOM 837 N N . SER A 1 103 ? -22.058 -9.557 32.472 1.00 61.38 103 SER A N 1
ATOM 838 C CA . SER A 1 103 ? -21.667 -10.466 33.560 1.00 61.38 103 SER A CA 1
ATOM 839 C C . SER A 1 103 ? -20.922 -9.740 34.678 1.00 61.38 103 SER A C 1
ATOM 841 O O . SER A 1 103 ? -21.294 -9.902 35.838 1.00 61.38 103 SER A O 1
ATOM 843 N N . TYR A 1 104 ? -19.970 -8.866 34.339 1.00 56.41 104 TYR A N 1
ATOM 844 C CA . TYR A 1 104 ? -19.206 -8.096 35.326 1.00 56.41 104 TYR A CA 1
ATOM 845 C C . TYR A 1 104 ? -20.098 -7.143 36.141 1.00 56.41 104 TYR A C 1
ATOM 847 O O . TYR A 1 104 ? -19.994 -7.065 37.365 1.00 56.41 104 TYR A O 1
ATOM 855 N N . TYR A 1 105 ? -21.060 -6.474 35.492 1.00 59.91 105 TYR A N 1
ATOM 856 C CA . TYR A 1 105 ? -22.046 -5.645 36.194 1.00 59.91 105 TYR A CA 1
ATOM 857 C C . TYR A 1 105 ? -22.885 -6.456 37.189 1.00 59.91 105 TYR A C 1
ATOM 859 O O . TYR A 1 105 ? -23.149 -6.009 38.306 1.00 59.91 105 TYR A O 1
ATOM 867 N N . LYS A 1 106 ? -23.313 -7.662 36.794 1.00 62.50 106 LYS A N 1
ATOM 868 C CA . LYS A 1 106 ? -24.109 -8.548 37.654 1.00 62.50 106 LYS A CA 1
ATOM 869 C C . LYS A 1 106 ? -23.310 -9.035 38.864 1.00 62.50 106 LYS A C 1
ATOM 871 O O . LYS A 1 106 ? -23.881 -9.083 39.951 1.00 62.50 106 LYS A O 1
ATOM 876 N N . GLU A 1 107 ? -22.024 -9.338 38.697 1.00 66.31 107 GLU A N 1
ATOM 877 C CA . GLU A 1 107 ? -21.120 -9.703 39.798 1.00 66.31 107 GLU A CA 1
ATOM 878 C C . GLU A 1 107 ? -20.916 -8.542 40.778 1.00 66.31 107 GLU A C 1
ATOM 880 O O . GLU A 1 107 ? -21.148 -8.712 41.974 1.00 66.31 107 GLU A O 1
ATOM 885 N N . LEU A 1 108 ? -20.628 -7.334 40.282 1.00 60.66 108 LEU A N 1
ATOM 886 C C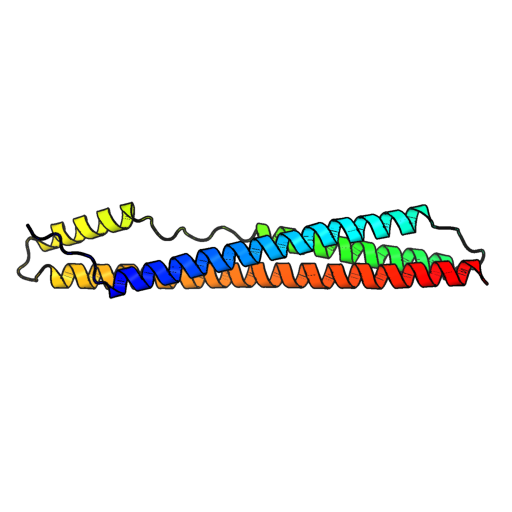A . LEU A 1 108 ? -20.499 -6.130 41.115 1.00 60.66 108 LEU A CA 1
ATOM 887 C C . LEU A 1 108 ? -21.770 -5.826 41.916 1.00 60.66 108 LEU A C 1
ATOM 889 O O . LEU A 1 108 ? -21.709 -5.418 43.078 1.00 60.66 108 LEU A O 1
ATOM 893 N N . VAL A 1 109 ? -22.941 -6.008 41.303 1.00 60.09 109 VAL A N 1
ATOM 894 C CA . VAL A 1 109 ? -24.230 -5.821 41.978 1.00 60.09 109 VAL A CA 1
ATOM 895 C C . VAL A 1 109 ? -24.477 -6.914 43.021 1.00 60.09 109 VAL A C 1
ATOM 897 O O . VAL A 1 109 ? -25.087 -6.618 44.044 1.00 60.09 109 VAL A O 1
ATOM 900 N N . ALA A 1 110 ? -24.017 -8.147 42.798 1.00 65.56 110 ALA A N 1
ATOM 901 C CA . ALA A 1 110 ? -24.149 -9.245 43.753 1.00 65.56 110 ALA A CA 1
ATOM 902 C C . ALA A 1 110 ? -23.199 -9.098 44.958 1.00 65.56 110 ALA A C 1
ATOM 904 O O . ALA A 1 110 ? -23.635 -9.280 46.092 1.00 65.56 110 ALA A O 1
ATOM 905 N N . GLU A 1 111 ? -21.943 -8.693 44.749 1.00 63.03 111 GLU A N 1
ATOM 906 C CA . GLU A 1 111 ? -20.975 -8.453 45.834 1.00 63.03 111 GLU A CA 1
ATOM 907 C C . GLU A 1 111 ? -21.383 -7.287 46.744 1.00 63.03 111 GLU A C 1
ATOM 909 O O . GLU A 1 111 ? -21.180 -7.326 47.958 1.00 63.03 111 GLU A O 1
ATOM 914 N N . ASN A 1 112 ? -22.028 -6.261 46.182 1.00 56.53 112 ASN A N 1
ATOM 915 C CA . ASN A 1 112 ? -22.454 -5.078 46.931 1.00 56.53 112 ASN A CA 1
ATOM 916 C C . ASN A 1 112 ? -23.868 -5.191 47.536 1.00 56.53 112 ASN A C 1
ATOM 918 O O . ASN A 1 112 ? -24.327 -4.254 48.183 1.00 56.53 112 ASN A O 1
ATOM 922 N N . GLN A 1 113 ? -24.563 -6.327 47.388 1.00 57.25 113 GLN A N 1
ATOM 923 C CA . GLN A 1 113 ? -25.880 -6.557 48.010 1.00 57.25 113 GLN A CA 1
ATOM 924 C C . GLN A 1 113 ? -25.825 -6.757 49.536 1.00 57.25 113 GLN A C 1
ATOM 926 O O . GLN A 1 113 ? -26.854 -6.622 50.197 1.00 57.25 113 GLN A O 1
ATOM 931 N N . GLY A 1 114 ? -24.650 -7.058 50.103 1.00 52.75 114 GLY A N 1
ATOM 932 C CA . GLY A 1 114 ? -24.455 -7.275 51.545 1.00 52.75 114 GLY A CA 1
ATOM 933 C C . GLY A 1 114 ? -24.004 -6.046 52.343 1.00 52.75 114 GLY A C 1
ATOM 934 O O . GLY A 1 114 ? -23.964 -6.101 53.572 1.00 52.75 114 GLY A O 1
ATOM 935 N N . HIS A 1 115 ? -23.672 -4.938 51.677 1.00 50.56 115 HIS A N 1
ATOM 936 C CA . HIS A 1 115 ? -23.128 -3.741 52.315 1.00 50.56 115 HIS A CA 1
ATOM 937 C C . HIS A 1 115 ? -24.096 -2.558 52.191 1.00 50.56 115 HIS A C 1
ATOM 939 O O . HIS A 1 115 ? -24.781 -2.382 51.191 1.0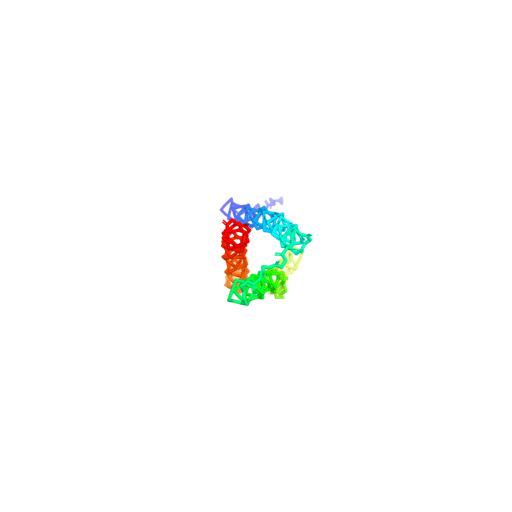0 50.56 115 HIS A O 1
ATOM 945 N N . THR A 1 116 ? -24.154 -1.722 53.228 1.00 49.25 116 THR A N 1
ATOM 946 C CA . THR A 1 116 ? -25.011 -0.525 53.343 1.00 49.25 116 THR A CA 1
ATOM 947 C C . THR A 1 116 ? -24.704 0.577 52.321 1.00 49.25 116 THR A C 1
ATOM 949 O O . THR A 1 116 ? -25.387 1.601 52.294 1.00 49.25 116 THR A O 1
ATOM 952 N N . THR A 1 117 ? -23.694 0.389 51.473 1.00 47.66 117 THR A N 1
ATOM 953 C CA . THR A 1 117 ? -23.343 1.287 50.373 1.00 47.66 117 THR A CA 1
ATOM 954 C C . THR A 1 117 ? -24.159 0.967 49.114 1.00 47.66 117 THR A C 1
ATOM 956 O O . THR A 1 117 ? -24.205 -0.184 48.690 1.00 47.66 117 THR A O 1
ATOM 959 N N . PRO A 1 118 ? -24.825 1.959 48.493 1.00 53.97 118 PRO A N 1
ATOM 960 C CA . PRO A 1 118 ? -25.923 1.717 47.563 1.00 53.97 118 PRO A CA 1
ATOM 961 C C . PRO A 1 118 ? -25.404 1.244 46.203 1.00 53.97 118 PRO A C 1
ATOM 963 O O . PRO A 1 118 ? -24.284 1.572 45.816 1.00 53.97 118 PRO A O 1
ATOM 966 N N . LYS A 1 119 ? -26.273 0.595 45.415 1.00 55.78 119 LYS A N 1
ATOM 967 C CA . LYS A 1 119 ? -26.121 0.320 43.966 1.00 55.78 119 LYS A CA 1
ATOM 968 C C . LYS A 1 119 ? -25.422 1.432 43.156 1.00 55.78 119 LYS A C 1
ATOM 970 O O . LYS A 1 119 ? -24.815 1.136 42.131 1.00 55.78 119 LYS A O 1
ATOM 975 N N . SER A 1 120 ? -25.491 2.691 43.599 1.00 61.41 120 SER A N 1
ATOM 976 C CA . SER A 1 120 ? -24.782 3.822 42.994 1.00 61.41 120 SER A CA 1
ATOM 977 C C . SER A 1 120 ? -23.255 3.674 43.011 1.00 61.41 120 SER A C 1
ATOM 979 O O . SER A 1 120 ? -22.612 4.081 42.052 1.00 61.41 120 SER A O 1
ATOM 981 N N . LEU A 1 121 ? -22.658 3.072 44.048 1.00 64.00 121 LEU A N 1
ATOM 982 C CA . LEU A 1 121 ? -21.210 2.838 44.118 1.00 64.00 121 LEU A CA 1
ATOM 983 C C . LEU A 1 121 ? -20.777 1.762 43.112 1.00 64.00 121 LEU A C 1
ATOM 985 O O . LEU A 1 121 ? -19.821 1.970 42.375 1.00 64.00 121 LEU A O 1
ATOM 989 N N . ALA A 1 122 ? -21.529 0.660 43.016 1.00 60.16 122 ALA A N 1
ATOM 990 C CA . ALA A 1 122 ? -21.294 -0.393 42.026 1.00 60.16 122 ALA A CA 1
ATOM 991 C C . ALA A 1 122 ? -21.457 0.126 40.587 1.00 60.16 122 ALA A C 1
ATOM 993 O O . ALA A 1 122 ? -20.659 -0.201 39.716 1.00 60.16 122 ALA A O 1
ATOM 994 N N . SER A 1 123 ? -22.450 0.989 40.343 1.00 63.59 123 SER A N 1
ATOM 995 C CA . SER A 1 123 ? -22.632 1.647 39.046 1.00 63.59 123 SER A CA 1
ATOM 996 C C . SER A 1 123 ? -21.487 2.605 38.703 1.00 63.59 123 SER A C 1
ATOM 998 O O . SER A 1 123 ? -21.082 2.660 37.545 1.00 63.59 123 SER A O 1
ATOM 1000 N N . ASN A 1 124 ? -20.959 3.346 39.683 1.00 69.06 124 ASN A N 1
ATOM 1001 C CA . ASN A 1 124 ? -19.823 4.246 39.473 1.00 69.06 124 ASN A CA 1
ATOM 1002 C C . ASN A 1 124 ? -18.531 3.468 39.204 1.00 69.06 124 ASN A C 1
ATOM 1004 O O . ASN A 1 124 ? -17.829 3.790 38.255 1.00 69.06 124 ASN A O 1
ATOM 1008 N N . LEU A 1 125 ? -18.261 2.407 39.971 1.00 67.31 125 LEU A N 1
ATOM 1009 C CA . LEU A 1 125 ? -17.105 1.528 39.759 1.00 67.31 125 LEU A CA 1
ATOM 1010 C C . LEU A 1 125 ? -17.186 0.793 38.416 1.00 67.31 125 LEU A C 1
ATOM 1012 O O . LEU A 1 125 ? -16.182 0.653 37.723 1.00 67.31 125 LEU A O 1
ATOM 1016 N N . PHE A 1 126 ? -18.382 0.363 38.009 1.00 68.12 126 PHE A N 1
ATOM 1017 C CA . PHE A 1 126 ? -18.607 -0.217 36.687 1.00 68.12 126 PHE A CA 1
ATOM 1018 C C . PHE A 1 126 ? -18.354 0.798 35.567 1.00 68.12 126 PHE A C 1
ATOM 1020 O O . PHE A 1 126 ? -17.679 0.476 34.592 1.00 68.12 126 PHE A O 1
ATOM 1027 N N . ALA A 1 127 ? -18.849 2.031 35.716 1.00 67.19 127 ALA A N 1
ATOM 1028 C CA . ALA A 1 127 ? -18.619 3.100 34.752 1.00 67.19 127 ALA A CA 1
ATOM 1029 C C . ALA A 1 127 ? -17.134 3.491 34.664 1.00 67.19 127 ALA A C 1
ATOM 1031 O O . ALA A 1 127 ? -16.613 3.616 33.559 1.00 67.19 127 ALA A O 1
ATOM 1032 N N . GLU A 1 128 ? -16.436 3.630 35.795 1.00 72.31 128 GLU A N 1
ATOM 1033 C CA . GLU A 1 128 ? -14.992 3.895 35.831 1.00 72.31 128 GLU A CA 1
ATOM 1034 C C . GLU A 1 128 ? -14.192 2.763 35.185 1.00 72.31 128 GLU A C 1
ATOM 1036 O O . GLU A 1 128 ? -13.295 3.040 34.389 1.00 72.31 128 GLU A O 1
ATOM 1041 N N . ASN A 1 129 ? -14.544 1.503 35.458 1.00 67.75 129 ASN A N 1
ATOM 1042 C CA . ASN A 1 129 ? -13.850 0.365 34.865 1.00 67.75 129 ASN A CA 1
ATOM 1043 C C . ASN A 1 129 ? -14.082 0.292 33.350 1.00 67.75 129 ASN A C 1
ATOM 1045 O O . ASN A 1 129 ? -13.120 0.180 32.600 1.00 67.75 129 ASN A O 1
ATOM 1049 N N . ILE A 1 130 ? -15.324 0.473 32.879 1.00 67.69 130 ILE A N 1
ATOM 1050 C CA . ILE A 1 130 ? -15.622 0.581 31.441 1.00 67.69 130 ILE A CA 1
ATOM 1051 C C . ILE A 1 130 ? -14.796 1.699 30.811 1.00 67.69 130 ILE A C 1
ATOM 1053 O O . ILE A 1 130 ? -14.146 1.475 29.796 1.00 67.69 130 ILE A O 1
ATOM 1057 N N . ILE A 1 131 ? -14.793 2.897 31.399 1.00 67.62 131 ILE A N 1
ATOM 1058 C CA . ILE A 1 131 ? -14.055 4.040 30.851 1.00 67.62 131 ILE A CA 1
ATOM 1059 C C . ILE A 1 131 ? -12.550 3.746 30.814 1.00 67.62 131 ILE A C 1
ATOM 1061 O O . ILE A 1 131 ? -11.900 4.067 29.819 1.00 67.62 131 ILE A O 1
ATOM 1065 N N . SER A 1 132 ? -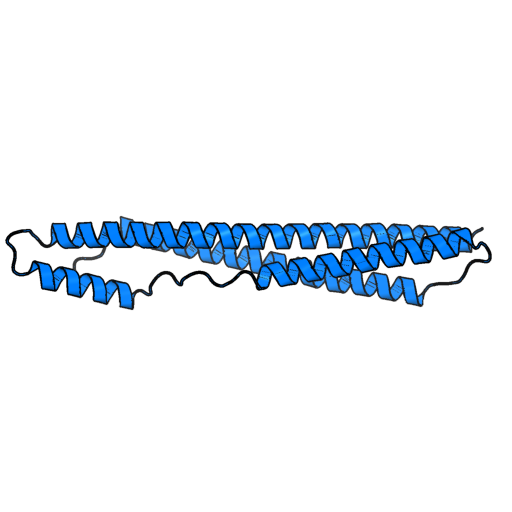11.999 3.114 31.852 1.00 70.88 132 SER A N 1
ATOM 1066 C CA . SER A 1 132 ? -10.581 2.751 31.927 1.00 70.88 132 SER A CA 1
ATOM 1067 C C . SER A 1 132 ? -10.203 1.708 30.875 1.00 70.88 132 SER A C 1
ATOM 1069 O O . SER A 1 132 ? -9.295 1.946 30.079 1.00 70.88 132 SER A O 1
ATOM 1071 N N . THR A 1 133 ? -10.937 0.595 30.798 1.00 66.50 133 THR A N 1
ATOM 1072 C CA . THR A 1 133 ? -10.677 -0.483 29.832 1.00 66.50 133 THR A CA 1
ATOM 1073 C C . THR A 1 133 ? -10.872 -0.003 28.395 1.00 66.50 133 THR A C 1
ATOM 1075 O O . THR A 1 133 ? -10.046 -0.292 27.530 1.00 66.50 133 THR A O 1
ATOM 1078 N N . TYR A 1 134 ? -11.910 0.797 28.124 1.00 63.41 134 TYR A N 1
ATOM 1079 C CA . TYR A 1 134 ? -12.099 1.405 26.805 1.00 63.41 134 TYR A CA 1
ATOM 1080 C C . TYR A 1 134 ? -10.993 2.406 26.472 1.00 63.41 134 TYR A C 1
ATOM 1082 O O . TYR A 1 134 ? -10.535 2.419 25.338 1.00 63.41 134 TYR A O 1
ATOM 1090 N N . SER A 1 135 ? -10.539 3.218 27.428 1.00 65.62 135 SER A N 1
ATOM 1091 C CA . SER A 1 135 ? -9.437 4.172 27.239 1.00 65.62 135 SER A CA 1
ATOM 1092 C C . SER A 1 135 ? -8.121 3.469 26.893 1.00 65.62 135 SER A C 1
ATOM 1094 O O . SER A 1 135 ? -7.404 3.896 25.984 1.00 65.62 135 SER A O 1
ATOM 1096 N N . GLU A 1 136 ? -7.795 2.369 27.574 1.00 69.12 136 GLU A N 1
ATOM 1097 C CA . GLU A 1 136 ? -6.585 1.590 27.298 1.00 69.12 136 GLU A CA 1
ATOM 1098 C C . GLU A 1 136 ? -6.665 0.861 25.953 1.00 69.12 136 GLU A C 1
ATOM 1100 O O . GLU A 1 136 ? -5.766 1.016 25.115 1.00 69.12 136 GLU A O 1
ATOM 1105 N N . ALA A 1 137 ? -7.776 0.167 25.688 1.00 66.19 137 ALA A N 1
ATOM 1106 C CA . ALA A 1 137 ? -8.019 -0.485 24.405 1.00 66.19 137 ALA A CA 1
ATOM 1107 C C . ALA A 1 137 ? -8.063 0.531 23.248 1.00 66.19 137 ALA A C 1
ATOM 1109 O O . ALA A 1 137 ? -7.572 0.255 22.151 1.00 66.19 137 ALA A O 1
ATOM 1110 N N . GLU A 1 138 ? -8.602 1.734 23.469 1.00 64.94 138 GLU A N 1
ATOM 1111 C CA . GLU A 1 138 ? -8.629 2.821 22.489 1.00 64.94 138 GLU A CA 1
ATOM 1112 C C . GLU A 1 138 ? -7.224 3.335 22.178 1.00 64.94 138 GLU A C 1
ATOM 1114 O O . GLU A 1 138 ? -6.895 3.508 21.002 1.00 64.94 138 GLU A O 1
ATOM 1119 N N . LYS A 1 139 ? -6.374 3.562 23.186 1.00 66.06 139 LYS A N 1
ATOM 1120 C CA . LYS A 1 139 ? -4.986 4.009 22.971 1.00 66.06 139 LYS A CA 1
ATOM 1121 C C . LYS A 1 139 ? -4.201 2.999 22.141 1.00 66.06 139 LYS A C 1
ATOM 1123 O O . LYS A 1 139 ? -3.525 3.379 21.181 1.00 66.06 139 LYS A O 1
ATOM 1128 N N . LEU A 1 140 ? -4.332 1.716 22.475 1.00 65.44 140 LEU A N 1
ATOM 1129 C CA . LEU A 1 140 ? -3.70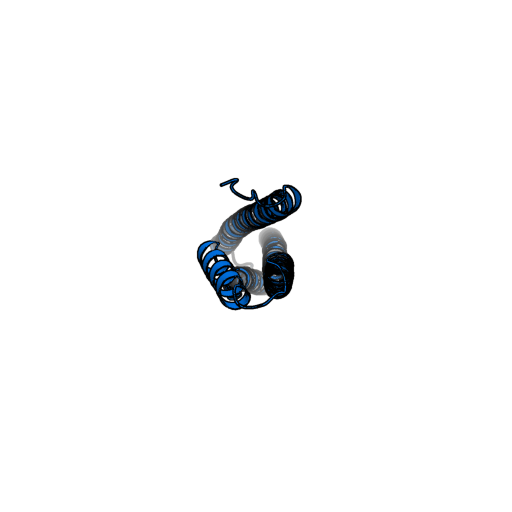3 0.617 21.747 1.00 65.44 140 LEU A CA 1
ATOM 1130 C C . LEU A 1 140 ? -4.221 0.545 20.300 1.00 65.44 140 LEU A C 1
ATOM 1132 O O . LEU A 1 140 ? -3.431 0.581 19.349 1.00 65.44 140 LEU A O 1
ATOM 1136 N N . ASN A 1 141 ? -5.542 0.540 20.108 1.00 65.31 141 ASN A N 1
ATOM 1137 C CA . ASN A 1 141 ? -6.159 0.485 18.781 1.00 65.31 141 ASN A CA 1
ATOM 1138 C C . ASN A 1 141 ? -5.859 1.720 17.923 1.00 65.31 141 ASN A C 1
ATOM 1140 O O . ASN A 1 141 ? -5.672 1.593 16.712 1.00 65.31 141 ASN A O 1
ATOM 1144 N N . THR A 1 142 ? -5.773 2.906 18.525 1.00 66.19 142 THR A N 1
ATOM 1145 C CA . THR A 1 142 ? -5.418 4.147 17.825 1.00 66.19 142 THR A CA 1
ATOM 1146 C C . THR A 1 142 ? -3.990 4.075 17.303 1.00 66.19 142 THR A C 1
ATOM 1148 O O . THR A 1 142 ? -3.782 4.245 16.107 1.00 66.19 142 THR A O 1
ATOM 1151 N N . CYS A 1 143 ? -3.024 3.691 18.145 1.00 70.06 143 CYS A N 1
ATOM 1152 C CA . CYS A 1 143 ? -1.628 3.532 17.731 1.00 70.06 143 CYS A CA 1
ATOM 1153 C C . CYS A 1 143 ? -1.468 2.517 16.581 1.00 70.06 143 CYS A C 1
ATOM 1155 O O . CYS A 1 143 ? -0.768 2.772 15.599 1.00 70.06 143 CYS A O 1
ATOM 1157 N N . SER A 1 144 ? -2.166 1.379 16.659 1.00 70.62 144 SER A N 1
ATOM 1158 C CA . SER A 1 144 ? -2.167 0.374 15.586 1.00 70.62 144 SER A CA 1
ATOM 1159 C C . SER A 1 144 ? -2.787 0.900 14.296 1.00 70.62 144 SER A C 1
ATOM 1161 O O . SER A 1 144 ? -2.206 0.735 13.224 1.00 70.62 144 SER A O 1
ATOM 1163 N N . ASN A 1 145 ? -3.930 1.582 14.374 1.00 68.81 145 ASN A N 1
ATOM 1164 C CA . ASN A 1 145 ? -4.576 2.161 13.198 1.00 68.81 145 ASN A CA 1
ATOM 1165 C C . ASN A 1 145 ? -3.738 3.280 12.564 1.00 68.81 145 ASN A C 1
ATOM 1167 O O . ASN A 1 145 ? -3.646 3.333 11.338 1.00 68.81 145 ASN A O 1
ATOM 1171 N N . ASP A 1 146 ? -3.058 4.099 13.365 1.00 75.25 146 ASP A N 1
ATOM 1172 C CA . ASP A 1 146 ? -2.126 5.118 12.875 1.00 75.25 146 ASP A CA 1
ATOM 1173 C C . ASP A 1 146 ? -0.943 4.480 12.137 1.00 75.25 146 ASP A C 1
ATOM 1175 O O . ASP A 1 146 ? -0.545 4.943 11.067 1.00 75.25 146 ASP A O 1
ATOM 1179 N N . LEU A 1 147 ? -0.399 3.374 12.659 1.00 77.12 147 LEU A N 1
ATOM 1180 C CA . LEU A 1 147 ? 0.645 2.603 11.979 1.00 77.12 147 LEU A CA 1
ATOM 1181 C C . LEU A 1 147 ? 0.147 2.013 10.655 1.00 77.12 147 LEU A C 1
ATOM 1183 O O . LEU A 1 147 ? 0.845 2.110 9.645 1.00 77.12 147 LEU A O 1
ATOM 1187 N N . LYS A 1 148 ? -1.067 1.448 10.622 1.00 78.31 148 LYS A N 1
ATOM 1188 C CA . LYS A 1 148 ? -1.689 0.960 9.377 1.00 78.31 148 LYS A CA 1
ATOM 1189 C C . LYS A 1 148 ? -1.852 2.082 8.354 1.00 78.31 148 LYS A C 1
ATOM 1191 O O . LYS A 1 148 ? -1.514 1.884 7.188 1.00 78.31 148 LYS A O 1
ATOM 1196 N N . GLY A 1 149 ? -2.324 3.249 8.796 1.00 75.31 149 GLY A N 1
ATOM 1197 C CA . GLY A 1 149 ? -2.472 4.445 7.969 1.00 75.31 149 GLY A CA 1
ATOM 1198 C C . GLY A 1 149 ? -1.140 4.897 7.374 1.00 75.31 149 GLY A C 1
ATOM 1199 O O . GLY A 1 149 ? -1.034 5.044 6.159 1.00 75.31 149 GLY A O 1
ATOM 1200 N N . LYS A 1 150 ? -0.089 4.993 8.198 1.00 84.88 150 LYS A N 1
ATOM 1201 C CA . LYS A 1 150 ? 1.269 5.306 7.726 1.00 84.88 150 LYS A CA 1
ATOM 1202 C C . LYS A 1 150 ? 1.750 4.299 6.685 1.00 84.88 150 LYS A C 1
ATOM 1204 O O . LYS A 1 150 ? 2.257 4.693 5.643 1.00 84.88 150 LYS A O 1
ATOM 1209 N N . HIS A 1 151 ? 1.589 2.998 6.928 1.00 85.75 151 HIS A N 1
ATOM 1210 C CA . HIS A 1 151 ? 1.993 1.972 5.960 1.00 85.75 151 HIS A CA 1
ATOM 1211 C C . HIS A 1 151 ? 1.252 2.093 4.616 1.00 85.75 151 HIS A C 1
ATOM 1213 O O . HIS A 1 151 ? 1.872 1.905 3.568 1.00 85.75 151 HIS A O 1
ATOM 1219 N N . LEU A 1 152 ? -0.037 2.449 4.624 1.00 86.00 152 LEU A N 1
ATOM 1220 C CA . LEU A 1 152 ? -0.782 2.742 3.394 1.00 86.00 152 LEU A CA 1
ATOM 1221 C C . LEU A 1 152 ? -0.232 3.974 2.665 1.00 86.00 152 LEU A C 1
ATOM 1223 O O . LEU A 1 152 ? -0.034 3.915 1.454 1.00 86.00 152 LEU A O 1
ATOM 1227 N N . GLU A 1 153 ? 0.071 5.050 3.390 1.00 88.81 153 GLU A N 1
ATOM 1228 C CA . GLU A 1 153 ? 0.660 6.267 2.821 1.00 88.81 153 GLU A CA 1
ATOM 1229 C C . GLU A 1 153 ? 2.013 5.975 2.154 1.00 88.81 153 GLU A C 1
ATOM 1231 O O . GLU A 1 153 ? 2.231 6.325 0.994 1.00 88.81 153 GLU A O 1
ATOM 1236 N N . TRP A 1 154 ? 2.897 5.238 2.836 1.00 90.06 154 TRP A N 1
ATOM 1237 C CA . TRP A 1 154 ? 4.171 4.798 2.261 1.00 90.06 154 TRP A CA 1
ATOM 1238 C C . TRP A 1 154 ? 3.974 3.935 1.013 1.00 90.06 154 TRP A C 1
ATOM 1240 O O . TRP A 1 154 ? 4.683 4.119 0.024 1.00 90.06 154 TRP A O 1
ATOM 1250 N N . SER A 1 155 ? 3.011 3.007 1.032 1.00 90.62 155 SER A N 1
ATOM 1251 C CA . SER A 1 155 ? 2.690 2.193 -0.144 1.00 90.62 155 SER A CA 1
ATOM 1252 C C . SER A 1 155 ? 2.274 3.065 -1.331 1.00 90.62 155 SER A C 1
ATOM 1254 O O . SER A 1 155 ? 2.798 2.878 -2.433 1.00 90.62 155 SER A O 1
ATOM 1256 N N . GLN A 1 156 ? 1.411 4.059 -1.102 1.00 89.94 156 GLN A N 1
ATOM 1257 C CA . GLN A 1 156 ? 0.970 5.002 -2.126 1.00 89.94 156 GLN A CA 1
ATOM 1258 C C . GLN A 1 156 ? 2.128 5.852 -2.670 1.00 89.94 156 GLN A C 1
ATOM 1260 O O . GLN A 1 156 ? 2.253 6.006 -3.885 1.00 89.94 156 GLN A O 1
ATOM 1265 N N . LEU A 1 157 ? 3.009 6.359 -1.804 1.00 92.12 157 LEU A N 1
ATOM 1266 C CA . LEU A 1 157 ? 4.190 7.124 -2.216 1.00 92.12 157 LEU A CA 1
ATOM 1267 C C . LEU A 1 157 ? 5.127 6.296 -3.104 1.00 92.12 157 LEU A C 1
ATOM 1269 O O . LEU A 1 157 ? 5.539 6.760 -4.168 1.00 92.12 157 LEU A O 1
ATOM 1273 N N . PHE A 1 158 ? 5.427 5.051 -2.719 1.00 92.88 158 PHE A N 1
ATOM 1274 C CA . PHE A 1 158 ? 6.265 4.167 -3.534 1.00 92.88 158 PHE A CA 1
ATOM 1275 C C . PHE A 1 158 ? 5.603 3.784 -4.860 1.00 92.88 158 PHE A C 1
ATOM 1277 O O . PHE A 1 158 ? 6.288 3.663 -5.877 1.00 92.88 158 PHE A O 1
ATOM 1284 N N . LEU A 1 159 ? 4.275 3.651 -4.883 1.00 89.94 159 LEU A N 1
ATOM 1285 C CA . LEU A 1 159 ? 3.529 3.420 -6.116 1.00 89.94 159 LEU A CA 1
ATOM 1286 C C . LEU A 1 159 ? 3.667 4.606 -7.084 1.00 89.94 159 LEU A C 1
ATOM 1288 O O . LEU A 1 159 ? 3.991 4.419 -8.256 1.00 89.94 159 LEU A O 1
ATOM 1292 N N . LEU A 1 160 ? 3.471 5.832 -6.591 1.00 90.50 160 LEU A N 1
ATOM 1293 C CA . LEU A 1 160 ? 3.637 7.047 -7.392 1.00 90.50 160 LEU A CA 1
ATOM 1294 C C . LEU A 1 160 ? 5.071 7.172 -7.919 1.00 90.50 160 LEU A C 1
ATOM 1296 O O . LEU A 1 160 ? 5.271 7.460 -9.099 1.00 90.50 160 LEU A O 1
ATOM 1300 N N . ALA A 1 161 ? 6.066 6.879 -7.079 1.00 90.88 161 ALA A N 1
ATOM 1301 C CA . ALA A 1 161 ? 7.468 6.863 -7.484 1.00 90.88 161 ALA A CA 1
ATOM 1302 C C . ALA A 1 161 ? 7.756 5.795 -8.557 1.00 90.88 161 ALA A C 1
ATOM 1304 O O . ALA A 1 161 ? 8.514 6.052 -9.489 1.00 90.88 161 ALA A O 1
ATOM 1305 N N . THR A 1 162 ? 7.113 4.624 -8.479 1.00 91.56 162 THR A N 1
ATOM 1306 C CA . THR A 1 162 ? 7.211 3.561 -9.497 1.00 91.56 162 THR A CA 1
ATOM 1307 C C . THR A 1 162 ? 6.703 4.048 -10.853 1.00 91.56 162 THR A C 1
ATOM 1309 O O . THR A 1 162 ? 7.380 3.869 -11.870 1.00 91.56 162 THR A O 1
ATOM 1312 N N . LEU A 1 163 ? 5.535 4.700 -10.876 1.00 88.38 163 LEU A N 1
ATOM 1313 C CA . LEU A 1 163 ? 4.940 5.250 -12.097 1.00 88.38 163 LEU A CA 1
ATOM 1314 C C . LEU A 1 163 ? 5.790 6.386 -12.684 1.00 88.38 163 LEU A C 1
ATOM 1316 O O . LEU A 1 163 ? 6.007 6.419 -13.894 1.00 88.38 163 LEU A O 1
ATOM 1320 N N . ALA A 1 164 ? 6.327 7.271 -11.840 1.00 89.12 164 ALA A N 1
ATOM 1321 C CA . ALA A 1 164 ? 7.235 8.335 -12.268 1.00 89.12 164 ALA A CA 1
ATOM 1322 C C . ALA A 1 164 ? 8.559 7.782 -12.825 1.00 89.12 164 ALA A C 1
ATOM 1324 O O . ALA A 1 164 ? 9.042 8.236 -13.857 1.00 89.12 164 ALA A O 1
ATOM 1325 N N . ALA A 1 165 ? 9.134 6.756 -12.196 1.00 89.25 165 ALA A N 1
ATOM 1326 C CA . ALA A 1 165 ? 10.308 6.077 -12.739 1.00 89.25 165 ALA A CA 1
ATOM 1327 C C . ALA A 1 165 ? 9.987 5.408 -14.087 1.00 89.25 165 ALA A C 1
ATOM 1329 O O . ALA A 1 165 ? 10.772 5.500 -15.027 1.00 89.25 165 ALA A O 1
ATOM 1330 N N . SER A 1 166 ? 8.805 4.800 -14.215 1.00 88.25 166 SER A N 1
ATOM 1331 C CA . SER A 1 166 ? 8.350 4.159 -15.456 1.00 88.25 166 SER A CA 1
ATOM 1332 C C . SER A 1 166 ? 8.176 5.147 -16.615 1.00 88.25 166 SER A C 1
ATOM 1334 O O . SER A 1 166 ? 8.502 4.819 -17.756 1.00 88.25 166 SER A O 1
ATOM 1336 N N . SER A 1 167 ? 7.714 6.374 -16.357 1.00 86.56 167 SER A N 1
ATOM 1337 C CA . SER A 1 167 ? 7.609 7.401 -17.403 1.00 86.56 167 SER A CA 1
ATOM 1338 C C . SER A 1 167 ? 8.980 7.901 -17.874 1.00 86.56 167 SER A C 1
ATOM 1340 O O . SER A 1 167 ? 9.157 8.158 -19.066 1.00 86.56 167 SER A O 1
ATOM 1342 N N . ILE A 1 168 ? 9.975 7.957 -16.981 1.00 85.38 168 ILE A N 1
ATOM 1343 C CA . ILE A 1 168 ? 11.371 8.253 -17.339 1.00 85.38 168 ILE A CA 1
ATOM 1344 C C . ILE A 1 168 ? 11.945 7.144 -18.233 1.00 85.38 168 ILE A C 1
ATOM 1346 O O . ILE A 1 168 ? 12.558 7.450 -19.255 1.00 85.38 168 ILE A O 1
ATOM 1350 N N . ILE A 1 169 ? 11.694 5.868 -17.907 1.00 86.44 169 ILE A N 1
ATOM 1351 C CA . ILE A 1 169 ? 12.100 4.720 -18.740 1.00 86.44 169 ILE A CA 1
ATOM 1352 C C . ILE A 1 169 ? 11.556 4.869 -20.165 1.00 86.44 169 ILE A C 1
ATOM 1354 O O . ILE A 1 169 ? 12.300 4.725 -21.136 1.00 86.44 169 ILE A O 1
ATOM 1358 N N . TYR A 1 170 ? 10.267 5.191 -20.292 1.00 85.75 170 TYR A N 1
ATOM 1359 C CA . TYR A 1 170 ? 9.624 5.389 -21.588 1.00 85.75 170 TYR A CA 1
ATOM 1360 C C . TYR A 1 170 ? 10.260 6.537 -22.391 1.00 85.75 170 TYR A C 1
ATOM 1362 O O . TYR A 1 170 ? 10.481 6.408 -23.596 1.00 85.75 170 TYR A O 1
ATOM 1370 N N . ALA A 1 171 ? 10.604 7.648 -21.731 1.00 85.31 171 ALA A N 1
ATOM 1371 C CA . ALA A 1 171 ? 11.285 8.770 -22.374 1.00 85.31 171 ALA A CA 1
ATOM 1372 C C . ALA A 1 171 ? 12.685 8.383 -22.884 1.00 85.31 171 ALA A C 1
ATOM 1374 O O . ALA A 1 171 ? 13.032 8.714 -24.018 1.00 85.31 171 ALA A O 1
ATOM 1375 N N . ILE A 1 172 ? 13.457 7.632 -22.087 1.00 83.31 172 ILE A N 1
ATOM 1376 C CA . ILE A 1 172 ? 14.778 7.118 -22.483 1.00 83.31 172 ILE A CA 1
ATOM 1377 C C . ILE A 1 172 ? 14.648 6.206 -23.708 1.00 83.31 172 ILE A C 1
ATOM 1379 O O . ILE A 1 172 ? 15.373 6.402 -24.681 1.00 83.31 172 ILE A O 1
ATOM 1383 N N . GLN A 1 173 ? 13.695 5.263 -23.700 1.00 82.19 173 GLN A N 1
ATOM 1384 C CA . GLN A 1 173 ? 13.437 4.387 -24.850 1.00 82.19 173 GLN A CA 1
ATOM 1385 C C . GLN A 1 173 ? 13.112 5.189 -26.112 1.00 82.19 173 GLN A C 1
ATOM 1387 O O . GLN A 1 173 ? 13.646 4.898 -27.178 1.00 82.19 173 GLN A O 1
ATOM 1392 N N . LYS A 1 174 ? 12.261 6.216 -26.006 1.00 84.69 174 LYS A N 1
ATOM 1393 C CA . LYS A 1 174 ? 11.909 7.058 -27.153 1.00 84.69 174 LYS A CA 1
ATOM 1394 C C . LYS A 1 174 ? 13.126 7.778 -27.720 1.00 84.69 174 LYS A C 1
ATOM 1396 O O . LYS A 1 174 ? 13.345 7.691 -28.921 1.00 84.69 174 LYS A O 1
ATOM 1401 N N . ILE A 1 175 ? 13.930 8.435 -26.886 1.00 81.31 175 ILE A N 1
ATOM 1402 C CA . ILE A 1 175 ? 15.146 9.128 -27.342 1.00 81.31 175 ILE A CA 1
ATOM 1403 C C . ILE A 1 175 ? 16.100 8.142 -28.024 1.00 81.31 175 ILE A C 1
ATOM 1405 O O . ILE A 1 175 ? 16.582 8.421 -29.115 1.00 81.31 175 ILE A O 1
ATOM 1409 N N . ALA A 1 176 ? 16.305 6.968 -27.429 1.00 79.12 176 ALA A N 1
ATOM 1410 C CA . ALA A 1 176 ? 17.235 5.961 -27.928 1.00 79.12 176 ALA A CA 1
ATOM 1411 C C . ALA A 1 176 ? 16.839 5.324 -29.276 1.00 79.12 176 ALA A C 1
ATOM 1413 O O . ALA A 1 176 ? 17.686 4.699 -29.907 1.00 79.12 176 ALA A O 1
ATOM 1414 N N . ILE A 1 177 ? 15.571 5.447 -29.694 1.00 77.50 177 ILE A N 1
ATOM 1415 C CA . ILE A 1 177 ? 15.075 5.001 -31.010 1.00 77.50 177 ILE A CA 1
ATOM 1416 C C . ILE A 1 177 ? 15.290 6.076 -32.089 1.00 77.50 177 ILE A C 1
ATOM 1418 O O . ILE A 1 177 ? 15.436 5.741 -33.262 1.00 77.50 177 ILE A O 1
ATOM 1422 N N . TYR A 1 178 ? 15.264 7.361 -31.719 1.00 74.06 178 TYR A N 1
ATOM 1423 C CA . TYR A 1 178 ? 15.346 8.482 -32.667 1.00 74.06 178 TYR A CA 1
ATOM 1424 C C . TYR A 1 178 ? 16.764 9.052 -32.852 1.00 74.06 178 TYR A C 1
ATOM 1426 O O . TYR A 1 178 ? 16.941 9.921 -33.707 1.00 74.06 178 TYR A O 1
ATOM 1434 N N . VAL A 1 179 ? 17.740 8.590 -32.064 1.00 63.56 179 VAL A N 1
ATOM 1435 C CA . VAL A 1 179 ? 19.169 8.952 -32.133 1.00 63.56 179 VAL A CA 1
ATOM 1436 C C . VAL A 1 179 ? 19.964 7.773 -32.672 1.00 63.56 179 VAL A C 1
ATOM 1438 O O . VAL A 1 179 ? 20.784 8.002 -33.587 1.00 63.56 179 VAL A O 1
#

Radius of gyration: 27.99 Å; chains: 1; bounding box: 66×20×86 Å

Secondary structure (DSSP, 8-state):
----PPPHHHHHHHHHHHHHHHHHHHHHHHHHHHHHHHHHHHHHHHHHHHHT----S-HHHHHHHHHHHHHHHHHHHHHHHHHHHHHHS----PPPPHHHHHHHHHHHHHHGGGSSS-HHHHHHHHHHHHHHHHHHHHHHHHHHHHHHHHHHHHHHHHHHHHHHHHHHHHHHHHHHHH-

Foldseek 3Di:
DDDPDDPPVVVVVVVVVVVVVVVLVVVLVVLLVVLVVLLVVLVVLLVVLVVPDDDFPDPVLVVLLVVLSVLLVVLSVLLVVLLVVLVPLDDADDLDDPVVLVVQLVVLVVVCPPDPDDNVVSVVVSVVVSVVSCVVSVVVVVVSSVSSVVSSVSSVVSSVVSVVSSVVSVVSRVVSVVD